Protein AF-A0A920UN82-F1 (afdb_monomer_lite)

Sequence (65 aa):
MSISTALIPFLEHDDANRPLMGSNMQRQAVPLVRPQYPLVGTGMEDKVAHDSGHVLVSTVEGGSN

Radius of gyration: 14.95 Å; chains: 1; bounding box: 48×25×30 Å

Structure (mmCIF, N/CA/C/O backbone):
data_AF-A0A920UN82-F1
#
_entry.id   AF-A0A920UN82-F1
#
loop_
_atom_site.group_PDB
_atom_site.id
_atom_site.type_symbol
_atom_site.label_atom_id
_atom_site.label_alt_id
_atom_site.label_comp_id
_atom_site.label_asym_id
_atom_site.label_entity_id
_atom_site.label_seq_id
_atom_site.pdbx_PDB_ins_code
_atom_site.Cartn_x
_atom_site.Cartn_y
_atom_site.Cartn_z
_atom_site.occupancy
_atom_site.B_iso_or_equiv
_atom_site.auth_seq_id
_atom_site.auth_comp_id
_atom_site.auth_asym_id
_atom_site.auth_atom_id
_atom_site.pdbx_PDB_model_num
ATOM 1 N N . MET A 1 1 ? 9.799 -11.599 0.530 1.00 63.91 1 MET A N 1
ATOM 2 C CA . MET A 1 1 ? 9.215 -10.370 -0.048 1.00 63.91 1 MET A CA 1
ATOM 3 C C . MET A 1 1 ? 8.552 -9.587 1.079 1.00 63.91 1 MET A C 1
ATOM 5 O O . MET A 1 1 ? 7.897 -10.218 1.896 1.00 63.91 1 MET A O 1
ATOM 9 N N . SER A 1 2 ? 8.784 -8.276 1.201 1.00 85.81 2 SER A N 1
ATOM 1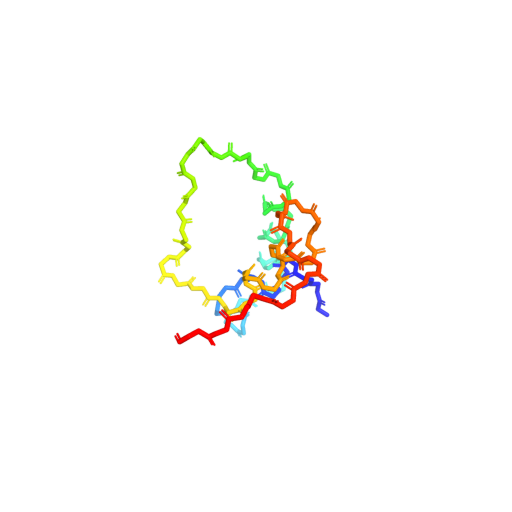0 C CA . SER A 1 2 ? 8.140 -7.455 2.245 1.00 85.81 2 SER A CA 1
ATOM 11 C C . SER A 1 2 ? 6.715 -7.069 1.830 1.00 85.81 2 SER A C 1
ATOM 13 O O . SER A 1 2 ? 6.440 -6.992 0.635 1.00 85.81 2 SER A O 1
ATOM 15 N N . ILE A 1 3 ? 5.836 -6.779 2.797 1.00 87.75 3 ILE A N 1
ATOM 16 C CA . ILE A 1 3 ? 4.456 -6.322 2.549 1.00 87.75 3 ILE A CA 1
ATOM 17 C C . ILE A 1 3 ? 4.445 -5.071 1.656 1.00 87.75 3 ILE A C 1
ATOM 19 O O . ILE A 1 3 ? 3.714 -5.031 0.676 1.00 87.75 3 ILE A O 1
ATOM 23 N N . SER A 1 4 ? 5.319 -4.092 1.921 1.00 88.69 4 SER A N 1
ATOM 24 C CA . SER A 1 4 ? 5.437 -2.881 1.089 1.00 88.69 4 SER A CA 1
ATOM 25 C C . SER A 1 4 ? 5.878 -3.193 -0.345 1.00 88.69 4 SER A C 1
ATOM 27 O O . SER A 1 4 ? 5.417 -2.579 -1.298 1.00 88.69 4 SER A O 1
ATOM 29 N N . THR A 1 5 ? 6.740 -4.196 -0.523 1.00 91.50 5 THR A N 1
ATOM 30 C CA . THR A 1 5 ? 7.186 -4.617 -1.857 1.00 91.50 5 THR A CA 1
ATOM 31 C C . THR A 1 5 ? 6.050 -5.269 -2.649 1.00 91.50 5 THR A C 1
ATOM 33 O O . THR A 1 5 ? 6.003 -5.123 -3.863 1.00 91.50 5 THR A O 1
ATOM 36 N N . ALA A 1 6 ? 5.107 -5.939 -1.976 1.00 92.31 6 ALA A N 1
ATOM 37 C CA . ALA A 1 6 ? 3.918 -6.523 -2.604 1.00 92.31 6 ALA A CA 1
ATOM 38 C C . ALA A 1 6 ? 2.876 -5.480 -3.050 1.00 92.31 6 ALA A C 1
ATOM 40 O O . ALA A 1 6 ? 1.935 -5.835 -3.752 1.00 92.31 6 ALA A O 1
ATOM 41 N N . LEU A 1 7 ? 3.046 -4.206 -2.678 1.00 93.12 7 LEU A N 1
ATOM 42 C CA . LEU A 1 7 ? 2.223 -3.078 -3.134 1.00 93.12 7 LEU A CA 1
ATOM 43 C C . LEU A 1 7 ? 2.815 -2.367 -4.366 1.00 93.12 7 LEU A C 1
ATOM 45 O O . LEU A 1 7 ? 2.309 -1.325 -4.773 1.00 93.12 7 LEU A O 1
ATOM 49 N N . ILE A 1 8 ? 3.918 -2.867 -4.932 1.00 93.75 8 ILE A N 1
ATOM 50 C CA . ILE A 1 8 ? 4.550 -2.286 -6.123 1.00 93.75 8 ILE A CA 1
ATOM 51 C C . ILE A 1 8 ? 4.034 -3.037 -7.361 1.00 93.75 8 ILE A C 1
ATOM 53 O O . ILE A 1 8 ? 4.326 -4.227 -7.494 1.00 93.75 8 ILE A O 1
ATOM 57 N N . PRO A 1 9 ? 3.270 -2.391 -8.261 1.00 92.62 9 PRO A N 1
ATOM 58 C CA . PRO A 1 9 ? 2.789 -3.037 -9.479 1.00 92.62 9 PRO A CA 1
ATOM 59 C C . PRO A 1 9 ? 3.942 -3.299 -10.457 1.00 92.62 9 PRO A C 1
ATOM 61 O O . PRO A 1 9 ? 4.907 -2.536 -10.497 1.00 92.62 9 PRO A O 1
ATOM 64 N N . PHE A 1 10 ? 3.814 -4.355 -11.269 1.00 92.81 10 PHE A N 1
ATOM 65 C CA . PHE A 1 10 ? 4.794 -4.761 -12.292 1.00 92.81 10 PHE A CA 1
ATOM 66 C C . PHE A 1 10 ? 6.202 -5.032 -11.750 1.00 92.81 10 PHE A C 1
ATOM 68 O O . PHE A 1 10 ? 7.188 -4.853 -12.463 1.00 92.81 10 PHE A O 1
ATOM 75 N N . LEU A 1 11 ? 6.299 -5.459 -10.492 1.00 89.25 11 LEU A N 1
ATOM 76 C CA . LEU A 1 11 ? 7.560 -5.664 -9.791 1.00 89.25 11 LEU A CA 1
ATOM 77 C C . LEU A 1 11 ? 8.546 -6.568 -10.542 1.00 89.25 11 LEU A C 1
ATOM 79 O O . LEU A 1 11 ? 9.752 -6.351 -10.485 1.00 89.25 11 LEU A O 1
ATOM 83 N N . GLU A 1 12 ? 8.041 -7.584 -11.233 1.00 89.25 12 GLU A N 1
ATOM 84 C CA . GLU A 1 12 ? 8.813 -8.534 -12.032 1.00 89.25 12 GLU A CA 1
ATOM 85 C C . GLU A 1 12 ? 9.574 -7.888 -13.201 1.00 89.25 12 GLU A C 1
ATOM 87 O O . GLU A 1 12 ? 10.476 -8.510 -13.758 1.00 89.25 12 GLU A O 1
ATOM 92 N N . HIS A 1 13 ? 9.240 -6.643 -13.544 1.00 89.88 13 HIS A N 1
ATOM 93 C CA . HIS A 1 13 ? 9.899 -5.852 -14.581 1.00 89.88 13 HIS A CA 1
ATOM 94 C C . HIS A 1 13 ? 10.960 -4.887 -14.023 1.00 89.88 13 HIS A C 1
ATOM 96 O O . HIS A 1 13 ? 11.651 -4.236 -14.806 1.00 89.88 13 HIS A O 1
ATOM 102 N N . ASP A 1 14 ? 11.093 -4.779 -12.697 1.00 85.19 14 ASP A N 1
ATOM 103 C CA . ASP A 1 14 ? 11.979 -3.827 -12.026 1.00 85.19 14 ASP A CA 1
ATOM 104 C C . ASP A 1 14 ? 13.237 -4.50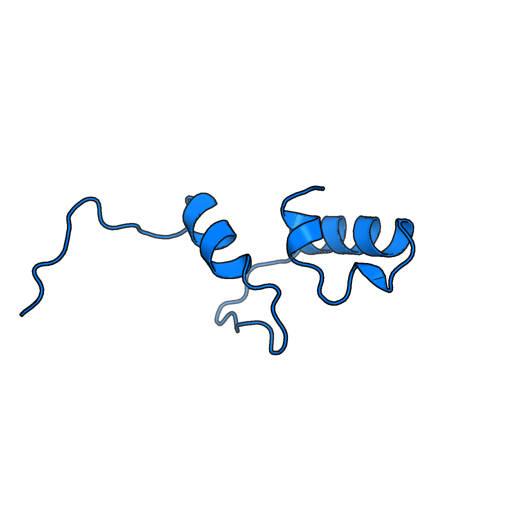5 -11.446 1.00 85.19 14 ASP A C 1
ATOM 106 O O . ASP A 1 14 ? 13.177 -5.557 -10.807 1.00 85.19 14 ASP A O 1
ATOM 110 N N . ASP A 1 15 ? 14.388 -3.838 -11.558 1.00 89.12 15 ASP A N 1
ATOM 111 C CA . ASP A 1 15 ? 15.625 -4.252 -10.884 1.00 89.12 15 ASP A CA 1
ATOM 112 C C . ASP A 1 15 ? 15.551 -4.015 -9.369 1.00 89.12 15 ASP A C 1
ATOM 114 O O . ASP A 1 15 ? 15.082 -2.969 -8.929 1.00 89.12 15 ASP A O 1
ATOM 118 N N . ALA A 1 16 ? 16.120 -4.914 -8.555 1.00 84.69 16 ALA A N 1
ATOM 119 C CA . ALA A 1 16 ? 15.954 -4.971 -7.091 1.00 84.69 16 ALA A CA 1
ATOM 120 C C . ALA A 1 16 ? 16.149 -3.651 -6.301 1.00 84.69 16 ALA A C 1
ATOM 122 O O . ALA A 1 16 ? 15.553 -3.476 -5.233 1.00 84.69 16 ALA A O 1
ATOM 123 N N . ASN A 1 17 ? 16.930 -2.693 -6.811 1.00 87.94 17 ASN A N 1
ATOM 124 C CA . ASN A 1 17 ? 17.115 -1.384 -6.175 1.00 87.94 17 ASN A CA 1
ATOM 125 C C . ASN A 1 17 ? 15.868 -0.491 -6.261 1.00 87.94 17 ASN A C 1
ATOM 127 O O . ASN A 1 17 ? 15.592 0.279 -5.337 1.00 87.94 17 ASN A O 1
ATOM 131 N N . ARG A 1 18 ? 15.099 -0.580 -7.349 1.00 87.19 18 ARG A N 1
ATOM 132 C CA . ARG A 1 18 ? 13.911 0.252 -7.570 1.00 87.19 18 ARG A CA 1
ATOM 133 C C . ARG A 1 18 ? 12.756 -0.137 -6.633 1.00 87.19 18 ARG A C 1
ATOM 135 O O . ARG A 1 18 ? 12.222 0.763 -5.981 1.00 87.19 18 ARG A O 1
ATOM 142 N N . PRO A 1 19 ? 12.453 -1.429 -6.409 1.00 89.56 19 PRO A N 1
ATOM 143 C CA . PRO A 1 19 ? 11.485 -1.862 -5.407 1.00 89.56 19 PRO A CA 1
ATOM 144 C C . PRO A 1 19 ? 11.910 -1.563 -3.975 1.00 89.56 19 PRO A C 1
ATOM 146 O O . PRO A 1 19 ? 11.057 -1.279 -3.132 1.00 89.56 19 PRO A O 1
ATOM 149 N N . LEU A 1 20 ? 13.216 -1.599 -3.685 1.00 90.62 20 LEU A N 1
ATOM 150 C CA . LEU A 1 20 ? 13.746 -1.209 -2.378 1.00 90.62 20 LEU A CA 1
ATOM 151 C C . LEU A 1 20 ? 13.450 0.267 -2.092 1.00 90.62 20 LEU A C 1
ATOM 153 O O . LEU A 1 20 ? 12.897 0.595 -1.040 1.00 90.62 20 LEU A O 1
ATOM 157 N N . MET A 1 21 ? 13.774 1.150 -3.041 1.00 93.12 21 MET A N 1
ATOM 158 C CA . MET A 1 21 ? 13.461 2.575 -2.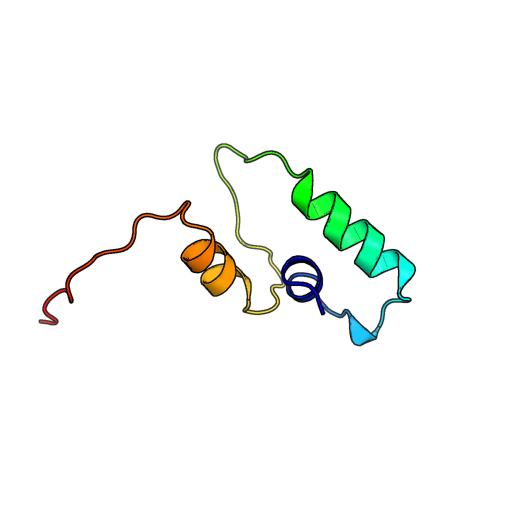934 1.00 93.12 21 MET A CA 1
ATOM 159 C C . MET A 1 21 ? 11.950 2.807 -2.846 1.00 93.12 21 MET A C 1
ATOM 161 O O . MET A 1 21 ? 11.503 3.495 -1.931 1.00 93.12 21 MET A O 1
ATOM 165 N N . GLY A 1 22 ? 11.156 2.165 -3.708 1.00 91.88 22 GLY A N 1
ATOM 166 C CA . GLY A 1 22 ? 9.694 2.269 -3.689 1.00 91.88 22 GLY A CA 1
ATOM 167 C C . GLY A 1 22 ? 9.085 1.844 -2.350 1.00 91.88 22 GLY A C 1
ATOM 168 O O . GLY A 1 22 ? 8.283 2.572 -1.769 1.00 91.88 22 GLY A O 1
ATOM 169 N N . SER A 1 23 ?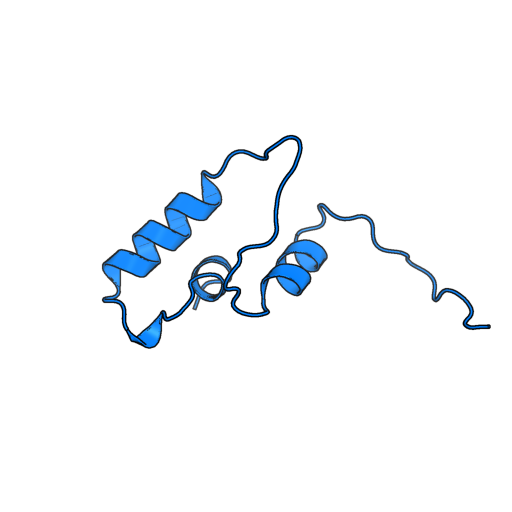 9.548 0.722 -1.794 1.00 92.88 23 SER A N 1
ATOM 170 C CA . SER A 1 23 ? 9.104 0.226 -0.484 1.00 92.88 23 SER A CA 1
ATOM 171 C C . SER A 1 23 ? 9.444 1.201 0.651 1.00 92.88 23 SER A C 1
ATOM 173 O O . SER A 1 23 ? 8.694 1.310 1.619 1.00 92.88 23 SER A O 1
ATOM 175 N N . ASN A 1 24 ? 10.572 1.912 0.558 1.00 93.62 24 ASN A N 1
ATOM 176 C CA . ASN A 1 24 ? 10.968 2.912 1.553 1.00 93.62 24 ASN A CA 1
ATOM 177 C C . ASN A 1 24 ? 10.169 4.211 1.416 1.00 93.62 24 ASN A C 1
ATOM 179 O O . ASN A 1 24 ? 9.740 4.761 2.429 1.00 93.62 24 ASN A O 1
ATOM 183 N N . MET A 1 25 ? 9.919 4.662 0.187 1.00 95.38 25 MET A N 1
ATOM 184 C CA . MET A 1 25 ? 9.107 5.849 -0.087 1.00 95.38 25 MET A CA 1
ATOM 185 C C . MET A 1 25 ? 7.669 5.679 0.411 1.00 95.38 25 MET A C 1
ATOM 187 O O . MET A 1 25 ? 7.125 6.600 1.012 1.00 95.38 25 MET A O 1
ATOM 191 N N . GLN A 1 26 ? 7.074 4.490 0.252 1.00 94.19 26 GLN A N 1
ATOM 192 C CA . GLN A 1 26 ? 5.732 4.202 0.775 1.00 94.19 26 GLN A CA 1
ATOM 193 C C . GLN A 1 26 ? 5.626 4.422 2.292 1.00 94.19 26 GLN A C 1
ATOM 195 O O . GLN A 1 26 ? 4.632 4.964 2.762 1.00 94.19 26 GLN A O 1
ATOM 200 N N . ARG A 1 27 ? 6.660 4.071 3.071 1.00 91.75 27 ARG A N 1
ATOM 201 C CA . ARG A 1 27 ? 6.661 4.277 4.535 1.00 91.75 27 ARG A CA 1
ATOM 202 C C . ARG A 1 27 ? 6.826 5.739 4.950 1.00 91.75 27 ARG A C 1
ATOM 204 O O . ARG A 1 27 ? 6.590 6.066 6.106 1.00 91.75 27 ARG A O 1
ATOM 211 N N . GLN A 1 28 ? 7.253 6.595 4.028 1.00 96.31 28 GLN A N 1
ATOM 212 C CA . GLN A 1 28 ? 7.416 8.034 4.239 1.00 96.31 28 GLN A CA 1
ATOM 213 C C . GLN A 1 28 ? 6.218 8.836 3.711 1.00 96.31 28 GLN A C 1
ATOM 215 O O . GLN A 1 28 ? 6.205 10.061 3.827 1.00 96.31 28 GLN A O 1
ATOM 220 N N . ALA A 1 29 ? 5.221 8.170 3.120 1.00 93.00 29 ALA A N 1
ATOM 221 C CA . ALA A 1 29 ? 4.036 8.829 2.599 1.00 93.00 29 ALA A CA 1
ATOM 222 C C . ALA A 1 29 ? 3.230 9.487 3.729 1.00 93.00 29 ALA A C 1
ATOM 224 O O . ALA A 1 29 ? 2.970 8.884 4.770 1.00 93.00 29 ALA A O 1
ATOM 225 N N . VAL A 1 30 ? 2.807 10.729 3.498 1.00 96.00 30 VAL A N 1
ATOM 226 C CA . VAL A 1 30 ? 1.976 11.482 4.441 1.00 96.00 30 VAL A CA 1
ATOM 227 C C . VAL A 1 30 ? 0.497 11.248 4.108 1.00 96.00 30 VAL A C 1
ATOM 229 O O . VAL A 1 30 ? 0.122 11.385 2.940 1.00 96.00 30 VAL A O 1
ATOM 232 N N . PRO A 1 31 ? -0.363 10.925 5.094 1.00 93.25 31 PRO A N 1
ATOM 233 C CA . PRO A 1 31 ? -1.794 10.755 4.861 1.00 93.25 31 PRO A CA 1
ATOM 234 C C . PRO A 1 31 ? -2.454 12.032 4.326 1.00 93.25 31 PRO A C 1
ATOM 236 O O . PRO A 1 31 ? -2.255 13.125 4.857 1.00 93.25 31 PRO A O 1
ATOM 239 N N . LEU A 1 32 ? -3.273 11.888 3.285 1.00 95.75 32 LEU A N 1
ATOM 240 C CA . LEU A 1 32 ? -4.058 12.985 2.716 1.00 95.75 32 LEU A CA 1
ATOM 241 C C . LEU A 1 32 ? -5.435 13.071 3.386 1.00 95.75 32 LEU A C 1
ATOM 243 O O . LEU A 1 32 ? -5.976 12.063 3.828 1.00 95.75 32 LEU A O 1
ATOM 247 N N . VAL A 1 33 ? -6.056 14.257 3.371 1.00 96.69 33 VAL A N 1
ATOM 248 C CA . VAL A 1 33 ? -7.444 14.453 3.852 1.00 96.69 33 VAL A CA 1
ATOM 249 C C . VAL A 1 33 ? -8.453 13.637 3.030 1.00 96.69 33 VAL A C 1
ATOM 251 O O . VAL A 1 33 ? -9.464 13.179 3.552 1.00 96.69 33 VAL A O 1
ATOM 254 N N . ARG A 1 34 ? -8.187 13.462 1.730 1.00 96.56 34 ARG A N 1
ATOM 255 C CA . ARG A 1 34 ? -8.991 12.647 0.809 1.00 96.56 34 ARG A CA 1
ATOM 256 C C . ARG A 1 34 ? -8.080 11.683 0.043 1.00 96.56 34 ARG A C 1
ATOM 258 O O . ARG A 1 34 ? -7.648 12.030 -1.058 1.00 96.56 34 ARG A O 1
ATOM 265 N N . PRO A 1 35 ? -7.732 10.523 0.624 1.00 93.44 35 PRO A N 1
ATOM 266 C CA . PRO A 1 35 ? -6.952 9.513 -0.077 1.00 93.44 35 PRO A CA 1
ATOM 267 C C . PRO A 1 35 ? -7.774 8.907 -1.221 1.00 93.44 35 PRO A C 1
ATOM 269 O O . PRO A 1 35 ? -9.001 8.840 -1.155 1.00 93.44 35 PRO A O 1
ATOM 272 N N . GLN A 1 36 ? -7.091 8.479 -2.277 1.00 94.56 36 GLN A N 1
ATOM 273 C CA . GLN A 1 36 ? -7.693 7.812 -3.429 1.00 94.56 36 GLN A CA 1
ATOM 274 C C . GLN A 1 36 ? -7.025 6.456 -3.618 1.00 94.56 36 GLN A C 1
ATOM 276 O O . GLN A 1 36 ? -5.840 6.297 -3.319 1.00 94.56 36 GLN A O 1
ATOM 281 N N . TYR A 1 37 ? -7.790 5.493 -4.119 1.00 93.31 37 TYR A N 1
ATOM 282 C CA . TYR A 1 37 ? -7.260 4.185 -4.475 1.00 93.31 37 TYR A CA 1
ATOM 283 C C . TYR A 1 37 ? -6.307 4.313 -5.683 1.00 93.31 37 TYR A C 1
ATOM 285 O O . TYR A 1 37 ? -6.577 5.134 -6.570 1.00 93.31 37 TYR A O 1
ATOM 293 N N . PRO A 1 38 ? -5.193 3.556 -5.748 1.00 92.88 38 PRO A N 1
ATOM 294 C CA . PRO A 1 38 ? -4.325 3.577 -6.920 1.00 92.88 38 PRO A CA 1
ATOM 295 C C . PRO A 1 38 ? -5.085 3.098 -8.162 1.00 92.88 38 PRO A C 1
ATOM 297 O O . PRO A 1 38 ? -5.769 2.083 -8.130 1.00 92.88 38 PRO A O 1
ATOM 300 N N . LEU A 1 39 ? -4.935 3.793 -9.294 1.00 95.69 39 LEU A N 1
ATOM 301 C CA . LEU A 1 39 ? -5.591 3.389 -10.549 1.00 95.69 39 LEU A CA 1
ATOM 302 C C . LEU A 1 39 ? -5.171 1.984 -11.017 1.00 95.69 39 LEU A C 1
ATOM 304 O O . LEU A 1 39 ? -5.942 1.300 -11.684 1.00 95.69 39 LEU A O 1
ATOM 308 N N . VAL A 1 40 ? -3.955 1.565 -10.661 1.00 96.00 40 VAL A N 1
ATOM 309 C CA . VAL A 1 40 ? -3.432 0.214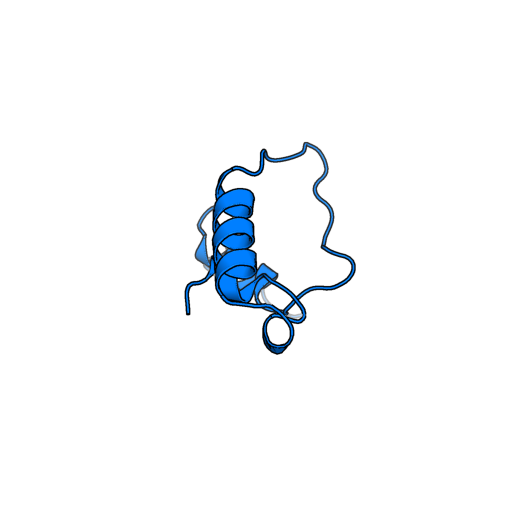 -10.873 1.00 96.00 40 VAL A CA 1
ATOM 310 C C . VAL A 1 40 ? -2.911 -0.288 -9.531 1.00 96.00 40 VAL A C 1
ATOM 312 O O . VAL A 1 40 ? -1.897 0.212 -9.045 1.00 96.00 40 VAL A O 1
ATOM 315 N N . GLY A 1 41 ? -3.632 -1.232 -8.930 1.00 93.56 41 GLY A N 1
ATOM 316 C CA . GLY A 1 41 ? -3.271 -1.868 -7.662 1.00 93.56 41 GLY A CA 1
ATOM 317 C C . GLY A 1 41 ? -2.702 -3.274 -7.844 1.00 93.56 41 GLY A C 1
ATOM 318 O O . GLY A 1 41 ? -2.694 -3.822 -8.949 1.00 93.56 41 GLY A O 1
ATOM 319 N N . THR A 1 42 ? -2.240 -3.867 -6.747 1.00 94.69 42 THR A N 1
ATOM 320 C CA . THR A 1 42 ? -1.754 -5.257 -6.696 1.00 94.69 42 THR A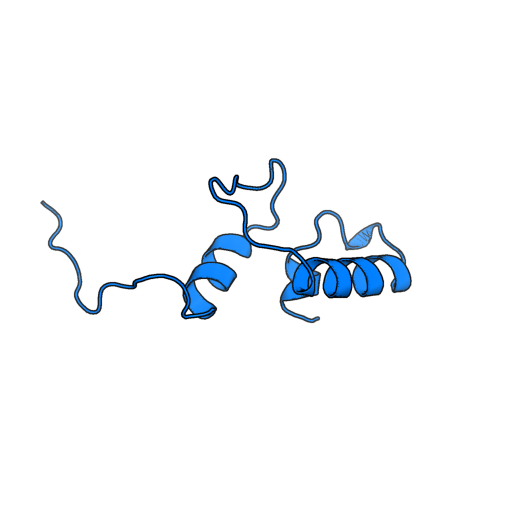 CA 1
ATOM 321 C C . THR A 1 42 ? -2.769 -6.226 -6.090 1.00 94.69 42 THR A C 1
ATOM 323 O O . THR A 1 42 ? -2.577 -7.439 -6.162 1.00 94.69 42 THR A O 1
ATOM 326 N N . GLY A 1 43 ? -3.849 -5.712 -5.494 1.00 93.75 43 GLY A N 1
ATOM 327 C CA . GLY A 1 43 ? -4.857 -6.491 -4.771 1.00 93.75 43 GLY A CA 1
ATOM 328 C C . GLY A 1 43 ? -4.484 -6.771 -3.313 1.00 93.75 43 GLY A C 1
ATOM 329 O O . GLY A 1 43 ? -5.258 -7.389 -2.585 1.00 93.75 43 GLY A O 1
ATOM 330 N N . MET A 1 44 ? -3.313 -6.316 -2.861 1.00 94.56 44 MET A N 1
ATOM 331 C CA . MET A 1 44 ? -2.876 -6.446 -1.469 1.00 94.56 44 MET A CA 1
ATOM 332 C C . MET A 1 44 ? -3.316 -5.262 -0.600 1.00 94.56 44 MET A C 1
ATOM 334 O O . MET A 1 44 ? -3.235 -5.354 0.622 1.00 94.56 44 MET A O 1
ATOM 338 N N . GLU A 1 45 ? -3.785 -4.167 -1.198 1.00 95.06 45 GLU A N 1
ATOM 339 C CA . GLU A 1 45 ? -4.109 -2.907 -0.523 1.00 95.06 45 GLU A CA 1
ATOM 340 C C . GLU A 1 45 ? -5.139 -3.097 0.594 1.00 95.06 45 GLU A C 1
ATOM 342 O O . GLU A 1 45 ? -4.894 -2.673 1.722 1.00 95.06 45 GLU A O 1
ATOM 347 N N . ASP A 1 46 ? -6.247 -3.787 0.309 1.00 93.31 46 ASP A N 1
ATOM 348 C CA . ASP A 1 46 ? -7.329 -4.003 1.277 1.00 93.31 46 ASP A CA 1
ATOM 349 C C . ASP A 1 46 ? -6.867 -4.860 2.452 1.00 93.31 46 ASP A C 1
ATOM 351 O O . ASP A 1 46 ? -7.132 -4.540 3.612 1.00 93.31 46 ASP A O 1
ATOM 355 N N . LYS A 1 47 ? -6.111 -5.923 2.160 1.00 93.69 47 LYS A N 1
ATOM 356 C CA . LYS A 1 47 ? -5.540 -6.785 3.193 1.00 93.69 47 LYS A CA 1
ATOM 357 C C . LYS A 1 47 ? -4.568 -6.011 4.075 1.00 93.69 47 LYS A C 1
ATOM 359 O O . LYS A 1 47 ? -4.631 -6.121 5.293 1.00 93.69 47 LYS A O 1
ATOM 364 N N . VAL A 1 48 ? -3.696 -5.201 3.478 1.00 92.88 48 VAL A N 1
ATOM 365 C CA . VAL A 1 48 ? -2.747 -4.374 4.232 1.00 92.88 48 VAL A CA 1
ATOM 366 C C . VAL A 1 48 ? -3.477 -3.331 5.070 1.00 92.88 48 VAL A C 1
ATOM 368 O O . VAL A 1 48 ? -3.112 -3.140 6.225 1.00 92.88 48 VAL A O 1
ATOM 371 N N . ALA A 1 49 ? -4.515 -2.683 4.539 1.00 92.44 49 ALA A N 1
ATOM 372 C CA . ALA A 1 49 ? -5.314 -1.718 5.287 1.00 92.44 49 ALA A CA 1
ATOM 373 C C . ALA A 1 49 ? -6.011 -2.377 6.485 1.00 92.44 49 ALA A C 1
ATOM 375 O O . ALA A 1 49 ? -5.911 -1.864 7.600 1.00 92.44 49 ALA A O 1
ATOM 376 N N . HIS A 1 50 ? -6.634 -3.537 6.273 1.00 92.81 50 HIS A N 1
ATOM 377 C CA . HIS A 1 50 ? -7.276 -4.334 7.316 1.00 92.81 50 HIS A CA 1
ATOM 378 C C . HIS A 1 50 ? -6.283 -4.775 8.401 1.00 92.81 50 HIS A C 1
ATOM 380 O O . HIS A 1 50 ? -6.487 -4.513 9.586 1.00 92.81 50 HIS A O 1
ATOM 386 N N . ASP A 1 51 ? -5.160 -5.366 7.992 1.00 92.31 51 ASP A N 1
ATOM 387 C CA . ASP A 1 51 ? -4.154 -5.917 8.904 1.00 92.31 51 ASP A CA 1
ATOM 388 C C . ASP A 1 51 ? -3.301 -4.820 9.575 1.00 92.31 51 ASP A C 1
ATOM 390 O O . ASP A 1 51 ? -2.614 -5.083 10.561 1.00 92.31 51 ASP A O 1
ATOM 394 N N . SER A 1 52 ? -3.354 -3.571 9.088 1.00 89.88 52 SER A N 1
ATOM 395 C CA . SER A 1 52 ? -2.618 -2.438 9.670 1.00 89.88 52 SER A CA 1
ATOM 396 C C . SER A 1 52 ? -3.119 -2.013 11.053 1.00 89.88 52 SER A C 1
ATOM 398 O O . SER A 1 52 ? -2.425 -1.258 11.733 1.00 89.88 52 SER A O 1
ATOM 400 N N . GLY A 1 53 ? -4.340 -2.402 11.435 1.00 90.44 53 GLY A N 1
ATOM 401 C CA . GLY A 1 53 ? -4.994 -1.953 12.669 1.00 90.44 53 GLY A CA 1
ATOM 402 C C . GLY A 1 53 ? -5.450 -0.486 12.669 1.00 90.44 53 GLY A C 1
ATOM 403 O O . GLY A 1 53 ? -5.903 0.002 13.700 1.00 90.44 53 GLY A O 1
ATOM 404 N N . HIS A 1 54 ? -5.342 0.227 11.541 1.00 90.12 54 HIS A N 1
ATOM 405 C CA . HIS A 1 54 ? -5.781 1.626 11.424 1.00 90.12 54 HIS A CA 1
ATOM 406 C C . HIS A 1 54 ? -7.243 1.766 10.981 1.00 90.12 54 HIS A C 1
ATOM 408 O O . HIS A 1 54 ? -7.814 2.853 11.075 1.00 90.12 54 HIS A O 1
ATOM 414 N N . VAL A 1 55 ? -7.850 0.687 10.486 1.00 91.50 55 VAL A N 1
ATOM 415 C CA . VAL A 1 55 ? -9.259 0.655 10.085 1.00 91.50 55 VAL A CA 1
ATOM 416 C C . VAL A 1 55 ? -10.121 0.068 11.200 1.00 91.50 55 VAL A C 1
ATOM 418 O O . VAL A 1 55 ? -9.689 -0.808 11.946 1.00 91.50 55 VAL A O 1
ATOM 421 N N . LEU A 1 56 ? -11.360 0.547 11.309 1.00 92.81 56 LEU A N 1
ATOM 422 C CA . LEU A 1 56 ? -12.346 -0.037 12.214 1.00 92.81 56 LEU A CA 1
ATOM 423 C C . LEU A 1 56 ? -12.891 -1.328 11.598 1.00 92.81 56 LEU A C 1
ATOM 425 O O . LEU A 1 56 ? -13.410 -1.310 10.483 1.00 92.81 56 LEU A O 1
ATOM 429 N N . VAL A 1 57 ? -12.800 -2.431 12.340 1.00 90.88 57 VAL A N 1
ATOM 430 C CA . VAL A 1 57 ? -13.314 -3.746 11.937 1.00 90.88 57 VAL A CA 1
ATOM 431 C C . VAL A 1 57 ? -14.443 -4.143 12.882 1.00 90.88 57 VAL A C 1
ATOM 433 O O . VAL A 1 57 ? -14.315 -4.013 14.100 1.00 90.88 57 VAL A O 1
ATOM 436 N N . SER A 1 58 ? -15.560 -4.614 12.326 1.00 91.06 58 SER A N 1
ATOM 437 C CA . SER A 1 58 ? -16.652 -5.167 13.132 1.00 91.06 58 SER A CA 1
ATOM 438 C C . SER A 1 58 ? -16.216 -6.484 13.773 1.00 91.06 58 SER A C 1
ATOM 440 O O . SER A 1 58 ? -15.656 -7.347 13.104 1.00 91.06 58 SER A O 1
ATOM 442 N N . THR A 1 59 ? -16.513 -6.668 15.058 1.00 89.06 59 THR A N 1
ATOM 443 C CA . THR A 1 59 ? -16.254 -7.925 15.782 1.00 89.06 59 THR A CA 1
ATOM 444 C C . THR A 1 59 ? -17.406 -8.923 15.684 1.00 89.06 59 THR A C 1
ATOM 446 O O . THR A 1 59 ? -17.312 -10.028 16.216 1.00 89.06 59 THR A O 1
ATOM 449 N N . VAL A 1 60 ? -18.497 -8.535 15.024 1.00 90.06 60 VAL A N 1
ATOM 450 C CA . VAL A 1 60 ? -19.706 -9.342 14.853 1.00 90.06 60 VAL A CA 1
ATOM 451 C C . VAL A 1 60 ? -20.086 -9.415 13.380 1.00 90.06 60 VAL A C 1
ATOM 453 O O . VAL A 1 60 ? -19.916 -8.440 12.639 1.00 90.06 60 VAL A O 1
ATOM 456 N N . GLU A 1 61 ? -20.619 -10.561 12.960 1.00 83.62 61 GLU A N 1
ATOM 457 C CA . GLU A 1 61 ? -21.248 -10.691 11.648 1.00 83.62 61 GLU A CA 1
ATOM 458 C C . GLU A 1 61 ? -22.531 -9.850 11.609 1.00 83.62 61 GLU A C 1
ATOM 460 O O . GLU A 1 61 ? -23.401 -9.960 12.476 1.00 83.62 61 GLU A O 1
ATOM 465 N N . GLY A 1 62 ? -22.637 -8.975 10.609 1.00 75.88 62 GLY A N 1
ATOM 466 C CA . GLY A 1 62 ? -23.869 -8.247 10.332 1.00 75.88 62 GLY A CA 1
ATOM 467 C C . GLY A 1 62 ? -24.871 -9.183 9.665 1.00 75.88 62 GLY A C 1
ATOM 468 O O . GLY A 1 62 ? -24.549 -9.806 8.657 1.00 75.88 62 GLY A O 1
ATOM 469 N N . GLY A 1 63 ? -26.078 -9.296 10.221 1.00 65.25 63 GLY A N 1
ATOM 470 C CA . GLY A 1 63 ? -27.133 -10.122 9.640 1.00 65.25 63 GLY A CA 1
ATOM 471 C C . GLY A 1 63 ? -27.472 -9.674 8.217 1.00 65.25 63 GLY A C 1
ATOM 472 O O . GLY A 1 63 ? -27.907 -8.543 8.008 1.00 65.25 63 GLY A O 1
ATOM 473 N N . SER A 1 64 ? -27.274 -10.574 7.254 1.00 57.06 64 SER A N 1
ATOM 474 C CA . SER A 1 64 ? -27.809 -10.446 5.900 1.00 57.06 64 SER A CA 1
ATOM 475 C C . SER A 1 64 ? -29.329 -10.561 5.974 1.00 57.06 64 SER A C 1
ATOM 477 O O . SER A 1 64 ? -29.844 -11.594 6.403 1.00 57.06 64 SER A O 1
ATOM 479 N N . ASN A 1 65 ? -30.033 -9.516 5.551 1.00 47.38 65 ASN A N 1
ATOM 480 C CA . ASN A 1 65 ? -31.364 -9.663 4.970 1.00 47.38 65 ASN A CA 1
ATOM 481 C C . ASN A 1 65 ? -31.203 -9.674 3.453 1.00 47.38 65 ASN A C 1
ATOM 483 O O . ASN A 1 65 ? -30.485 -8.773 2.964 1.00 47.38 65 ASN A O 1
#

pLDDT: mean 89.62, std 8.9, range [47.38, 96.69]

Secondary structure (DSSP, 8-state):
--TTGGGSTTGGGS-THHHHHHHHHHHTPPPPSS----SS--S-HHHHHHHTT-S---SSPPPP-

Foldseek 3Di:
DDLLLLFDPPSVVDDPVVSVVSSVVVVVDDDDPDDDDPPDTNVCVVVCVVVVPPDDDDPDDDDDD